Protein AF-A0A819U095-F1 (afdb_monomer_lite)

Sequence (130 aa):
MKNILNEAAIGTTTIPAIAFCLFQLMFAAAATTIVIGAVSDRSRMWPTITFAFIWCTLFYNFISYWIWSPNGWAHVLGSLDHAGGVPIHISAGTSALAYSLVFGTRQTLTNAQQNKPHNINNLFIGTVLT

pLDDT: mean 83.36, std 11.61, range [50.62, 95.19]

Radius of gyration: 18.25 Å; chains: 1; bounding box: 42×34×48 Å

Secondary structure (DSSP, 8-state):
--STTTSBPTT-SSSBHHHHHHHHHHHHHHHHHHHHHHHGGG--HHHHHHHHHHHIIIIIHHHHHHHHSTT-HHHHTT---SS-IIIIIIHHHHHHHHHHHHH---GGGG-GGG-S-S-HHHHHHHHHH-

Structure (mmCIF, N/CA/C/O backbone):
data_AF-A0A819U095-F1
#
_entry.id   AF-A0A819U095-F1
#
loop_
_atom_site.group_PDB
_atom_site.id
_atom_site.type_symbol
_atom_site.label_atom_id
_atom_site.label_alt_id
_atom_site.label_comp_id
_atom_site.label_asym_id
_atom_site.label_entity_id
_atom_site.label_seq_id
_atom_site.pdbx_PDB_ins_code
_atom_site.Cartn_x
_atom_site.Cartn_y
_atom_site.Cartn_z
_atom_site.occupancy
_atom_site.B_iso_or_equiv
_atom_site.auth_seq_id
_atom_site.auth_comp_id
_atom_site.auth_asym_id
_atom_site.auth_atom_id
_atom_site.pdbx_PDB_model_num
ATOM 1 N N . MET A 1 1 ? 16.637 -20.734 -10.369 1.00 54.09 1 MET A N 1
ATOM 2 C CA . MET A 1 1 ? 16.970 -19.314 -10.111 1.00 54.09 1 MET A CA 1
ATOM 3 C C . MET A 1 1 ? 18.430 -19.015 -10.487 1.00 54.09 1 MET A C 1
ATOM 5 O O . MET A 1 1 ? 19.232 -18.788 -9.597 1.00 54.09 1 MET A O 1
ATOM 9 N N . LYS A 1 2 ? 18.825 -19.066 -11.772 1.00 50.62 2 LYS A N 1
ATOM 10 C CA . LYS A 1 2 ? 20.232 -18.819 -12.183 1.00 50.62 2 LYS A CA 1
ATOM 11 C C . LYS A 1 2 ? 20.462 -17.556 -13.033 1.00 50.62 2 LYS A C 1
ATOM 13 O O . LYS A 1 2 ? 21.612 -17.206 -13.227 1.00 50.62 2 LYS A O 1
ATOM 18 N N . ASN A 1 3 ? 19.413 -16.831 -13.442 1.00 59.00 3 ASN A N 1
ATOM 19 C CA . ASN A 1 3 ? 19.540 -15.644 -14.312 1.00 59.00 3 ASN A CA 1
ATOM 20 C C . ASN A 1 3 ? 18.869 -14.357 -13.787 1.00 59.00 3 ASN A C 1
ATOM 22 O O . ASN A 1 3 ? 19.024 -13.308 -14.395 1.00 59.00 3 ASN A O 1
ATOM 26 N N . ILE A 1 4 ? 18.196 -14.396 -12.631 1.00 63.72 4 ILE A N 1
ATOM 27 C CA . ILE A 1 4 ? 17.429 -13.251 -12.087 1.00 63.72 4 ILE A CA 1
ATOM 28 C C . ILE A 1 4 ? 18.294 -12.086 -11.574 1.00 63.72 4 ILE A C 1
ATOM 30 O O . ILE A 1 4 ? 17.778 -11.005 -11.307 1.00 63.72 4 ILE A O 1
ATOM 34 N N . LEU A 1 5 ? 19.602 -12.311 -11.400 1.00 65.62 5 LEU A N 1
ATOM 35 C CA . LEU A 1 5 ? 20.550 -11.277 -10.967 1.00 65.62 5 LEU A CA 1
ATOM 36 C C . LEU A 1 5 ? 20.991 -10.369 -12.125 1.00 65.62 5 LEU A C 1
ATOM 38 O O . LEU A 1 5 ? 21.366 -9.229 -11.881 1.00 65.62 5 LEU A O 1
ATOM 42 N N . ASN A 1 6 ? 20.928 -10.872 -13.363 1.00 67.19 6 ASN A N 1
ATOM 43 C CA . ASN A 1 6 ? 21.371 -10.163 -14.569 1.00 67.19 6 ASN A CA 1
ATOM 44 C C . ASN A 1 6 ? 20.198 -9.662 -15.423 1.00 67.19 6 ASN A C 1
ATOM 46 O O . ASN A 1 6 ? 20.407 -8.996 -16.433 1.00 67.19 6 ASN A O 1
ATOM 50 N N . GLU A 1 7 ? 18.969 -10.012 -15.048 1.00 75.19 7 GLU A N 1
ATOM 51 C CA . GLU A 1 7 ? 17.765 -9.572 -15.737 1.00 75.19 7 GLU A CA 1
ATOM 52 C C . GLU A 1 7 ? 17.423 -8.147 -15.296 1.00 75.19 7 GLU A C 1
ATOM 54 O O . GLU A 1 7 ? 17.340 -7.862 -14.099 1.00 75.19 7 GLU A O 1
ATOM 59 N N . ALA A 1 8 ? 17.267 -7.241 -16.258 1.00 75.88 8 ALA A N 1
ATOM 60 C CA . ALA A 1 8 ? 16.881 -5.864 -15.987 1.00 75.88 8 ALA A CA 1
ATOM 61 C C . ALA A 1 8 ? 15.411 -5.799 -15.548 1.00 75.88 8 ALA A C 1
ATOM 63 O O . ALA A 1 8 ? 14.562 -6.519 -16.076 1.00 75.88 8 ALA A O 1
ATOM 64 N N . ALA A 1 9 ? 15.103 -4.944 -14.572 1.00 77.25 9 ALA A N 1
ATOM 65 C CA . A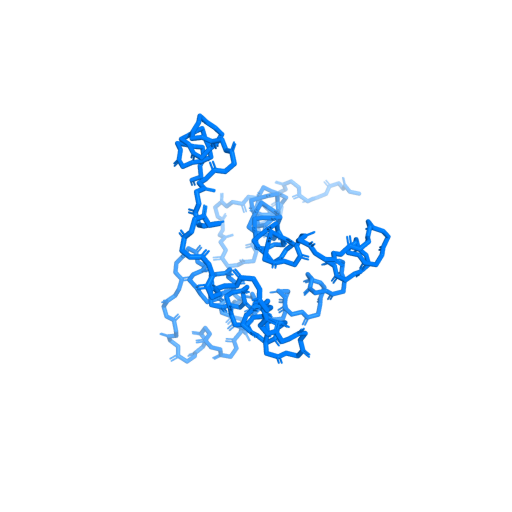LA A 1 9 ? 13.732 -4.754 -14.119 1.00 77.25 9 ALA A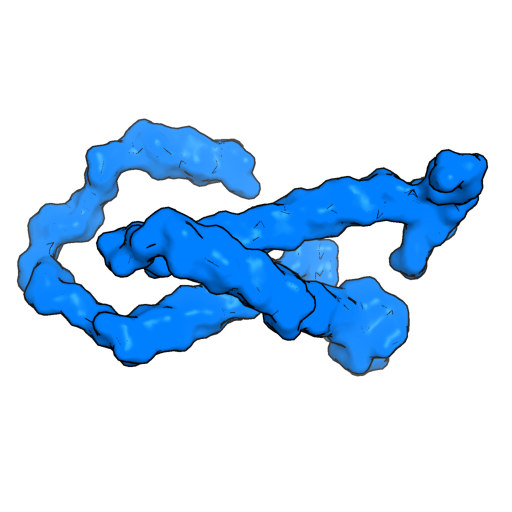 CA 1
ATOM 66 C C . ALA A 1 9 ? 12.836 -4.168 -15.226 1.00 77.25 9 ALA A C 1
ATOM 68 O O . ALA A 1 9 ? 13.275 -3.412 -16.095 1.00 77.25 9 ALA A O 1
ATOM 69 N N . ILE A 1 10 ? 11.542 -4.483 -15.173 1.00 72.12 10 ILE A N 1
ATOM 70 C CA . ILE A 1 10 ? 10.559 -3.966 -16.129 1.00 72.12 10 ILE A CA 1
ATOM 71 C C . ILE A 1 10 ? 10.527 -2.433 -16.024 1.00 72.12 10 ILE A C 1
ATOM 73 O O . ILE A 1 10 ? 10.233 -1.893 -14.962 1.00 72.12 10 ILE A O 1
ATOM 77 N N . GLY A 1 11 ? 10.833 -1.738 -17.123 1.00 69.38 11 GLY A N 1
ATOM 78 C CA . GLY A 1 11 ? 10.858 -0.271 -17.181 1.00 69.38 11 GLY A CA 1
ATOM 79 C C . GLY A 1 11 ? 12.207 0.383 -16.848 1.00 69.38 11 GLY A C 1
ATOM 80 O O . GLY A 1 11 ? 12.325 1.594 -17.004 1.00 69.38 11 GLY A O 1
ATOM 81 N N . THR A 1 12 ? 13.242 -0.375 -16.451 1.00 66.62 12 THR A N 1
ATOM 82 C CA . THR A 1 12 ? 14.586 0.181 -16.196 1.00 66.62 12 T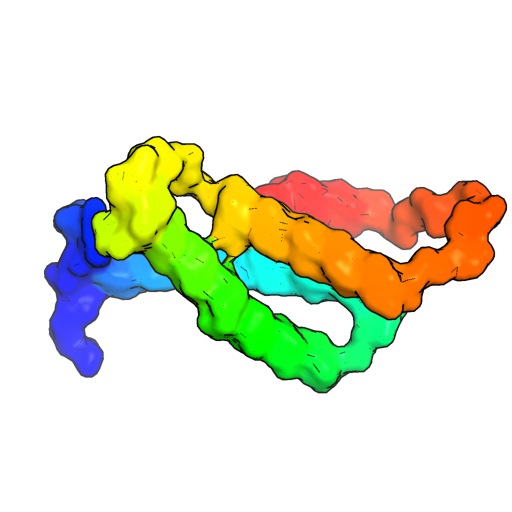HR A CA 1
ATOM 83 C C . THR A 1 12 ? 15.694 -0.751 -16.678 1.00 66.62 12 THR A C 1
ATOM 85 O O . THR A 1 12 ? 15.712 -1.921 -16.319 1.00 66.62 12 THR A O 1
ATOM 88 N N . THR A 1 13 ? 16.689 -0.237 -17.399 1.00 72.75 13 THR A N 1
ATOM 89 C CA . THR A 1 13 ? 17.866 -1.028 -17.816 1.00 72.75 13 THR A CA 1
ATOM 90 C C . THR A 1 13 ? 18.988 -1.053 -16.774 1.00 72.75 13 THR A C 1
ATOM 92 O O . THR A 1 13 ? 19.951 -1.796 -16.929 1.00 72.75 13 THR A O 1
ATOM 95 N N . THR A 1 14 ? 18.886 -0.229 -15.727 1.00 80.81 14 THR A N 1
ATOM 96 C CA . THR A 1 14 ? 19.984 0.048 -14.785 1.00 80.81 14 THR A CA 1
ATOM 97 C C . THR A 1 14 ? 19.913 -0.787 -13.504 1.00 80.81 14 THR A C 1
ATOM 99 O O . THR A 1 14 ? 20.931 -0.971 -12.841 1.00 80.81 14 THR A O 1
ATOM 102 N N . ILE A 1 15 ? 18.729 -1.287 -13.131 1.00 84.12 15 ILE A N 1
ATOM 103 C CA . ILE A 1 15 ? 18.496 -1.966 -11.848 1.00 84.12 15 ILE A CA 1
ATOM 104 C C . ILE A 1 15 ? 18.155 -3.446 -12.098 1.00 84.12 15 ILE A C 1
ATOM 106 O O . ILE A 1 15 ? 17.256 -3.729 -12.898 1.00 84.12 15 ILE A O 1
ATOM 110 N N . PRO A 1 16 ? 18.817 -4.396 -11.406 1.00 86.94 16 PRO A N 1
ATOM 111 C CA . PRO A 1 16 ? 18.451 -5.808 -11.457 1.00 86.94 16 PRO A CA 1
ATOM 112 C C . PRO A 1 16 ? 17.008 -6.055 -11.001 1.00 86.94 16 PRO A C 1
ATOM 114 O O . PRO A 1 16 ? 16.557 -5.496 -9.998 1.00 86.94 16 PRO A O 1
ATOM 117 N N . ALA A 1 17 ? 16.307 -6.965 -11.674 1.00 84.44 17 ALA A N 1
ATOM 118 C CA . ALA A 1 17 ? 14.912 -7.306 -11.403 1.00 84.44 17 ALA A CA 1
ATOM 119 C C . ALA A 1 17 ? 14.674 -7.729 -9.945 1.00 84.44 17 ALA A C 1
ATOM 121 O O . ALA A 1 17 ? 13.677 -7.335 -9.340 1.00 84.44 17 ALA A O 1
ATOM 122 N N . ILE A 1 18 ? 15.610 -8.472 -9.342 1.00 86.81 18 ILE A N 1
ATOM 123 C CA . ILE A 1 18 ? 15.503 -8.881 -7.934 1.00 86.81 18 ILE A CA 1
ATOM 124 C C . ILE A 1 18 ? 15.585 -7.695 -6.964 1.00 86.81 18 ILE A C 1
ATOM 126 O O . ILE A 1 18 ? 14.845 -7.654 -5.984 1.00 86.81 18 ILE A O 1
ATOM 130 N N . ALA A 1 19 ? 16.445 -6.712 -7.244 1.00 87.81 19 ALA A N 1
ATOM 131 C CA . ALA A 1 19 ? 16.613 -5.537 -6.394 1.00 87.81 19 ALA A CA 1
ATOM 132 C C . ALA A 1 19 ? 15.376 -4.636 -6.482 1.00 87.81 19 ALA A C 1
ATOM 134 O O . ALA A 1 19 ? 14.865 -4.178 -5.461 1.00 87.81 19 ALA A O 1
ATOM 135 N N . PHE A 1 20 ? 14.838 -4.463 -7.693 1.00 87.62 20 PHE A N 1
ATOM 136 C CA . PHE A 1 20 ? 13.581 -3.754 -7.908 1.00 87.62 20 PHE A CA 1
ATOM 137 C C . PHE A 1 20 ? 12.397 -4.452 -7.224 1.00 87.62 20 PHE A C 1
ATOM 139 O O . PHE A 1 20 ? 11.581 -3.791 -6.591 1.00 87.62 20 PHE A O 1
ATOM 146 N N . CYS A 1 21 ? 12.329 -5.785 -7.278 1.00 88.19 21 CYS A N 1
ATOM 147 C CA . CYS A 1 21 ? 11.301 -6.561 -6.586 1.00 88.19 21 CYS A CA 1
ATOM 148 C C . CYS A 1 21 ? 11.342 -6.339 -5.065 1.00 88.19 21 CYS A C 1
ATOM 150 O O . CYS A 1 21 ? 10.316 -6.034 -4.463 1.00 88.19 21 CYS A O 1
ATOM 152 N N . LEU A 1 22 ? 12.525 -6.420 -4.445 1.00 90.75 22 LEU A N 1
ATOM 153 C CA . LEU A 1 22 ? 12.684 -6.172 -3.006 1.00 90.75 22 LEU A CA 1
ATOM 154 C C . LEU A 1 22 ? 12.294 -4.741 -2.616 1.00 90.75 22 LEU A C 1
ATOM 156 O O . LEU A 1 22 ? 11.640 -4.544 -1.594 1.00 90.75 22 LEU A O 1
ATOM 160 N N . PHE A 1 23 ? 12.648 -3.757 -3.441 1.00 90.75 23 PHE A N 1
ATOM 161 C CA . PHE A 1 23 ? 12.243 -2.368 -3.239 1.00 90.75 23 PHE A CA 1
ATOM 162 C C . PHE A 1 23 ? 10.717 -2.203 -3.305 1.00 90.75 23 PHE A C 1
ATOM 164 O O . PHE A 1 23 ? 10.120 -1.630 -2.398 1.00 90.75 23 PHE A O 1
ATOM 171 N N . GLN A 1 24 ? 10.063 -2.779 -4.317 1.00 90.94 24 GLN A N 1
ATOM 172 C CA . GLN A 1 24 ? 8.603 -2.734 -4.458 1.00 90.94 24 GLN A CA 1
ATOM 173 C C . GLN A 1 24 ? 7.872 -3.482 -3.334 1.00 90.94 24 GLN A C 1
ATOM 175 O O . GLN A 1 24 ? 6.821 -3.043 -2.869 1.00 90.94 24 GLN A O 1
ATOM 180 N N . LEU A 1 25 ? 8.452 -4.570 -2.819 1.00 91.62 25 LEU A N 1
ATOM 181 C CA . LEU A 1 25 ? 7.907 -5.285 -1.663 1.00 91.62 25 LEU A CA 1
ATOM 182 C C . LEU A 1 25 ? 7.862 -4.420 -0.395 1.00 91.62 25 LEU A C 1
ATOM 184 O O . LEU A 1 25 ? 6.959 -4.606 0.420 1.00 91.62 25 LEU A O 1
ATOM 188 N N . MET A 1 26 ? 8.773 -3.456 -0.226 1.00 92.69 26 MET A N 1
ATOM 189 C CA . MET A 1 26 ? 8.709 -2.508 0.895 1.00 92.69 26 MET A CA 1
ATOM 190 C C . MET A 1 26 ? 7.500 -1.575 0.786 1.00 92.69 26 MET A C 1
ATOM 192 O O . MET A 1 26 ? 6.819 -1.353 1.786 1.00 92.69 26 MET A O 1
ATOM 196 N N . PHE A 1 27 ? 7.165 -1.104 -0.418 1.00 91.50 27 PHE A N 1
ATOM 197 C CA . PHE A 1 27 ? 5.946 -0.320 -0.638 1.00 91.50 27 PHE A CA 1
ATOM 198 C C . PHE A 1 27 ? 4.681 -1.143 -0.409 1.00 91.50 27 PHE A C 1
ATOM 200 O O . PHE A 1 27 ? 3.741 -0.656 0.219 1.00 91.50 27 PHE A O 1
ATOM 207 N N . ALA A 1 28 ? 4.671 -2.401 -0.854 1.00 91.88 28 ALA A N 1
ATOM 208 C CA . ALA A 1 28 ? 3.564 -3.318 -0.603 1.00 91.88 28 ALA A CA 1
ATOM 209 C C . ALA A 1 28 ? 3.353 -3.544 0.903 1.00 91.88 28 ALA A C 1
ATOM 211 O O . ALA A 1 28 ? 2.220 -3.510 1.396 1.00 91.88 28 ALA A O 1
ATOM 212 N N . ALA A 1 29 ? 4.447 -3.724 1.650 1.00 91.88 29 ALA A N 1
ATOM 213 C CA . ALA A 1 29 ? 4.414 -3.867 3.099 1.00 91.88 29 ALA A CA 1
ATOM 214 C C . ALA A 1 29 ? 3.898 -2.591 3.783 1.00 91.88 29 ALA A C 1
ATOM 216 O O . ALA A 1 29 ? 2.985 -2.682 4.602 1.00 91.88 29 ALA A O 1
ATOM 217 N N . ALA A 1 30 ? 4.409 -1.415 3.407 1.00 91.38 30 ALA A N 1
ATOM 218 C CA . ALA A 1 30 ? 3.981 -0.128 3.958 1.00 91.38 30 ALA A CA 1
ATOM 219 C C . ALA A 1 30 ? 2.496 0.172 3.680 1.00 91.38 30 ALA A C 1
ATOM 221 O O . ALA A 1 30 ? 1.756 0.556 4.582 1.00 91.38 30 ALA A O 1
ATOM 222 N N . ALA A 1 31 ? 2.019 -0.060 2.453 1.00 91.56 31 ALA A N 1
ATOM 223 C CA . ALA A 1 31 ? 0.606 0.117 2.116 1.00 91.56 31 ALA A CA 1
ATOM 224 C C . ALA A 1 31 ? -0.290 -0.792 2.973 1.00 91.56 31 ALA A C 1
ATOM 226 O O . ALA A 1 31 ? -1.298 -0.356 3.530 1.00 91.56 31 ALA A O 1
ATOM 227 N N . THR A 1 32 ? 0.119 -2.051 3.139 1.00 90.56 32 THR A N 1
ATOM 228 C CA . THR A 1 32 ? -0.628 -3.038 3.923 1.00 90.56 32 THR A CA 1
ATOM 229 C C . THR A 1 32 ? -0.667 -2.676 5.413 1.00 90.56 32 THR A C 1
ATOM 231 O O . THR A 1 32 ? -1.721 -2.798 6.042 1.00 90.56 32 THR A O 1
ATOM 234 N N . THR A 1 33 ? 0.436 -2.189 5.994 1.00 90.81 33 THR A N 1
ATOM 235 C CA . THR A 1 33 ? 0.468 -1.778 7.410 1.00 90.81 33 THR A CA 1
ATOM 236 C C . THR A 1 33 ? -0.400 -0.553 7.683 1.00 90.81 33 THR A C 1
ATOM 238 O O . THR A 1 33 ? -1.025 -0.505 8.741 1.00 90.81 33 THR A O 1
ATOM 241 N N . ILE A 1 34 ? -0.529 0.384 6.736 1.00 90.38 34 ILE A N 1
ATOM 242 C CA . ILE A 1 34 ? -1.444 1.533 6.859 1.00 90.38 34 ILE A CA 1
ATOM 243 C C . ILE A 1 34 ? -2.898 1.057 6.974 1.00 90.38 34 ILE A C 1
ATOM 245 O O . ILE A 1 34 ? -3.620 1.479 7.882 1.00 90.38 34 ILE A O 1
ATOM 249 N N . VAL A 1 35 ? -3.330 0.143 6.098 1.00 89.06 35 VAL A N 1
ATOM 250 C CA . VAL A 1 35 ? -4.707 -0.380 6.134 1.00 89.06 35 VAL A CA 1
ATOM 251 C C . VAL A 1 35 ? -4.959 -1.167 7.417 1.00 89.06 35 VAL A C 1
ATOM 253 O O . VAL A 1 35 ? -5.979 -0.964 8.074 1.00 89.06 35 VAL A O 1
ATOM 256 N N . ILE A 1 36 ? -4.024 -2.033 7.820 1.00 89.75 36 ILE A N 1
ATOM 257 C CA . ILE A 1 36 ? -4.134 -2.771 9.086 1.00 89.75 36 ILE A CA 1
ATOM 258 C C . ILE A 1 36 ? -4.202 -1.802 10.270 1.00 89.75 36 ILE A C 1
ATOM 260 O O . ILE A 1 36 ? -5.019 -2.002 11.165 1.00 89.75 36 ILE A O 1
ATOM 264 N N . GLY A 1 37 ? -3.388 -0.744 10.269 1.00 86.69 37 GLY A N 1
ATOM 265 C CA . GLY A 1 37 ? -3.392 0.291 11.299 1.00 86.69 37 GLY A CA 1
ATOM 266 C C . GLY A 1 37 ? -4.771 0.923 11.468 1.00 86.69 37 GLY A C 1
ATOM 267 O O . GLY A 1 37 ? -5.261 1.022 12.592 1.00 86.69 37 GLY A O 1
ATOM 268 N N . ALA A 1 38 ? -5.448 1.234 10.361 1.00 83.69 38 ALA A N 1
ATOM 269 C CA . ALA A 1 38 ? -6.808 1.774 10.380 1.00 83.69 38 ALA A CA 1
ATOM 270 C C . ALA A 1 38 ? -7.868 0.782 10.903 1.00 83.69 38 ALA A C 1
ATOM 272 O O . ALA A 1 38 ? -8.888 1.189 11.455 1.00 83.69 38 ALA A O 1
ATOM 273 N N . VAL A 1 39 ? -7.631 -0.520 10.737 1.00 79.88 39 VAL A N 1
ATOM 274 C CA . VAL A 1 39 ? -8.562 -1.606 11.094 1.00 79.88 39 VAL A CA 1
ATOM 275 C C . VAL A 1 39 ? -8.270 -2.198 12.490 1.00 79.88 39 VAL A C 1
ATOM 277 O O . VAL A 1 39 ? -9.096 -2.910 13.070 1.00 79.88 39 VAL A O 1
ATOM 280 N N . SER A 1 40 ? -7.106 -1.880 13.061 1.00 78.06 40 SER A N 1
ATOM 281 C CA . SER A 1 40 ? -6.514 -2.534 14.235 1.00 78.06 40 SER A CA 1
ATOM 282 C C . SER A 1 40 ? -7.403 -2.535 15.483 1.00 78.06 40 SER A C 1
ATOM 284 O O . SER A 1 40 ? -7.486 -3.546 16.175 1.00 78.06 40 SER A O 1
ATOM 286 N N . ASP A 1 41 ? -8.153 -1.463 15.716 1.00 69.50 41 ASP A N 1
ATOM 287 C CA . ASP A 1 41 ? -8.921 -1.241 16.943 1.00 69.50 41 ASP A CA 1
ATOM 288 C C . ASP A 1 41 ? -10.053 -2.245 17.227 1.00 69.50 41 ASP A C 1
ATOM 290 O O . ASP A 1 41 ? -10.514 -2.357 18.364 1.00 69.50 41 ASP A O 1
ATOM 294 N N . ARG A 1 42 ? -10.562 -2.942 16.204 1.00 69.56 42 ARG A N 1
ATOM 295 C CA . ARG A 1 42 ? -11.696 -3.883 16.339 1.00 69.56 42 ARG A CA 1
ATOM 296 C C . ARG A 1 42 ? -11.447 -5.240 15.687 1.00 69.56 42 ARG A C 1
ATOM 298 O O . ARG A 1 42 ? -12.370 -6.048 15.578 1.00 69.56 42 ARG A O 1
ATOM 305 N N . SER A 1 43 ? -10.227 -5.492 15.223 1.00 76.31 43 SER A N 1
ATOM 306 C CA . SER A 1 43 ? -9.940 -6.645 14.375 1.00 76.31 43 SER A CA 1
ATOM 307 C C . SER A 1 43 ? -9.348 -7.822 15.153 1.00 76.31 43 SER A C 1
ATOM 309 O O . SER A 1 43 ? -8.613 -7.662 16.126 1.00 76.31 43 SER A O 1
ATOM 311 N N . ARG A 1 44 ? -9.708 -9.042 14.743 1.00 82.94 44 ARG A N 1
ATOM 312 C CA . ARG A 1 44 ? -9.116 -10.281 15.263 1.00 82.94 44 ARG A CA 1
ATOM 313 C C . ARG A 1 44 ? -7.906 -10.642 14.409 1.00 82.94 44 ARG A C 1
ATOM 315 O O . ARG A 1 44 ? -8.005 -10.603 13.189 1.00 82.94 44 ARG A O 1
ATOM 322 N N . MET A 1 45 ? -6.823 -11.095 15.043 1.00 83.38 45 MET A N 1
ATOM 323 C CA . MET A 1 45 ? -5.534 -11.357 14.384 1.00 83.38 45 MET A CA 1
ATOM 324 C C . MET A 1 45 ? -5.650 -12.196 13.100 1.00 83.38 45 MET A C 1
ATOM 326 O O . MET A 1 45 ? -5.143 -11.793 12.058 1.00 83.38 45 MET A O 1
ATOM 330 N N . TRP A 1 46 ? -6.361 -13.327 13.148 1.00 89.12 46 TRP A N 1
ATOM 331 C CA . TRP A 1 46 ? -6.502 -14.222 11.994 1.00 89.12 46 TRP A CA 1
ATOM 332 C C . TRP A 1 46 ? -7.262 -13.583 10.813 1.00 89.12 46 TRP A C 1
ATOM 334 O O . TRP A 1 46 ? -6.681 -13.509 9.730 1.00 89.12 46 TRP A O 1
ATOM 344 N N . PRO A 1 47 ? -8.492 -13.051 10.988 1.00 87.62 47 PRO A N 1
ATOM 345 C CA . PRO A 1 47 ? -9.172 -12.291 9.938 1.00 87.62 47 PRO A CA 1
ATOM 346 C C . PRO A 1 47 ? -8.357 -11.126 9.370 1.00 87.62 47 PRO A C 1
ATOM 348 O O . PRO A 1 47 ? -8.396 -10.905 8.163 1.00 87.62 47 PRO A O 1
ATOM 351 N N . THR A 1 48 ? -7.600 -10.404 10.202 1.00 86.94 48 THR A N 1
ATOM 352 C CA . THR A 1 48 ? -6.781 -9.266 9.755 1.00 86.94 48 THR A CA 1
ATOM 353 C C . THR A 1 48 ? -5.656 -9.702 8.826 1.00 86.94 48 THR A C 1
ATOM 355 O O . THR A 1 48 ? -5.436 -9.061 7.803 1.00 86.94 48 THR A O 1
ATOM 358 N N . ILE A 1 49 ? -4.973 -10.808 9.136 1.00 89.38 49 ILE A N 1
ATOM 359 C CA . ILE A 1 49 ? -3.910 -11.355 8.280 1.00 89.38 49 ILE A CA 1
ATOM 360 C C . ILE A 1 49 ? -4.486 -11.799 6.932 1.00 89.38 49 ILE A C 1
ATOM 362 O O . ILE A 1 49 ? -3.938 -11.467 5.882 1.00 89.38 49 ILE A O 1
ATOM 366 N N . THR A 1 50 ? -5.616 -12.512 6.940 1.00 90.12 50 THR A N 1
ATOM 367 C CA . THR A 1 50 ? -6.274 -12.948 5.701 1.00 90.12 50 THR A CA 1
ATOM 368 C C . THR A 1 50 ? -6.757 -11.758 4.874 1.00 90.12 50 THR A C 1
ATOM 370 O O . THR A 1 50 ? -6.545 -11.726 3.664 1.00 90.12 50 THR A O 1
ATOM 373 N N . PHE A 1 51 ? -7.351 -10.752 5.517 1.00 89.19 51 PHE A N 1
ATOM 374 C CA . PHE A 1 51 ? -7.763 -9.516 4.859 1.00 89.19 51 PHE A CA 1
ATOM 375 C C . PHE A 1 51 ? -6.571 -8.785 4.234 1.00 89.19 51 PHE A C 1
ATOM 377 O O . PHE A 1 51 ? -6.640 -8.414 3.068 1.00 89.19 51 PHE A O 1
ATOM 384 N N . ALA A 1 52 ? -5.466 -8.639 4.965 1.00 90.44 52 ALA A N 1
ATOM 385 C CA . ALA A 1 52 ? -4.248 -8.004 4.474 1.00 90.44 52 ALA A CA 1
ATOM 386 C C . ALA A 1 52 ? -3.675 -8.719 3.243 1.00 90.44 52 ALA A C 1
ATOM 388 O O . ALA A 1 52 ? -3.305 -8.072 2.265 1.00 90.44 52 ALA A O 1
ATOM 389 N N . PHE A 1 53 ? -3.660 -10.054 3.259 1.00 91.88 53 PHE A N 1
ATOM 390 C CA . PHE A 1 53 ? -3.206 -10.854 2.124 1.00 91.88 53 PHE A CA 1
ATOM 391 C C . PHE A 1 53 ? -4.098 -10.662 0.888 1.00 91.88 53 PHE A C 1
ATOM 393 O O . PHE A 1 53 ? -3.597 -10.433 -0.215 1.00 91.88 53 PHE A O 1
ATOM 400 N N . ILE A 1 54 ? -5.422 -10.707 1.071 1.00 92.75 54 ILE A N 1
ATOM 401 C CA . ILE A 1 54 ? -6.395 -10.498 -0.011 1.00 92.75 54 ILE A CA 1
ATOM 402 C C . ILE A 1 54 ? -6.291 -9.071 -0.554 1.00 92.75 54 ILE A C 1
ATOM 404 O O . ILE A 1 54 ? -6.263 -8.872 -1.767 1.00 92.75 54 ILE A O 1
ATOM 408 N N . TRP A 1 55 ? -6.197 -8.082 0.334 1.00 92.62 55 TRP A N 1
ATOM 409 C CA . TRP A 1 55 ? -6.108 -6.675 -0.029 1.00 92.62 55 TRP A CA 1
ATOM 410 C C . TRP A 1 55 ? -4.832 -6.374 -0.822 1.00 92.62 55 TRP A C 1
ATOM 412 O O . TRP A 1 55 ? -4.899 -5.781 -1.898 1.00 92.62 55 TRP A O 1
ATOM 422 N N . CYS A 1 56 ? -3.682 -6.863 -0.353 1.00 93.19 56 CYS A N 1
ATOM 423 C CA . CYS A 1 56 ? -2.410 -6.708 -1.055 1.00 93.19 56 CYS A CA 1
ATOM 424 C C . CYS A 1 56 ? -2.452 -7.371 -2.450 1.00 93.19 56 CYS A C 1
ATOM 426 O O . CYS A 1 56 ? -2.056 -6.777 -3.454 1.00 93.19 56 CYS A O 1
ATOM 428 N N . THR A 1 57 ? -3.027 -8.574 -2.540 1.00 92.56 57 THR A N 1
ATOM 429 C CA . THR A 1 57 ? -3.081 -9.335 -3.797 1.00 92.56 57 THR A CA 1
ATOM 430 C C . THR A 1 57 ? -4.031 -8.720 -4.825 1.00 92.56 57 THR A C 1
ATOM 432 O O . THR A 1 57 ? -3.683 -8.641 -6.001 1.00 92.56 57 THR A O 1
ATOM 435 N N . LEU A 1 58 ? -5.232 -8.309 -4.407 1.00 92.00 58 LEU A N 1
ATOM 436 C CA . LEU A 1 58 ? -6.302 -7.911 -5.328 1.00 92.00 58 LEU A CA 1
ATOM 437 C C . LEU A 1 58 ? -6.420 -6.402 -5.530 1.00 92.00 58 LEU A C 1
ATOM 439 O O . LEU A 1 58 ? -6.842 -5.976 -6.598 1.00 92.00 58 LEU A O 1
ATOM 443 N N . PHE A 1 59 ? -6.063 -5.588 -4.540 1.00 91.12 59 PHE A N 1
ATOM 444 C CA . PHE A 1 59 ? -6.183 -4.135 -4.648 1.00 91.12 59 PHE A CA 1
ATOM 445 C C . PHE A 1 59 ? -4.823 -3.504 -4.920 1.00 91.12 59 PHE A C 1
ATOM 447 O O . PHE A 1 59 ? -4.638 -2.885 -5.967 1.00 91.12 59 PHE A O 1
ATOM 454 N N . TYR A 1 60 ? -3.846 -3.713 -4.033 1.00 93.12 60 TYR A N 1
ATOM 455 C CA . TYR A 1 60 ? -2.535 -3.072 -4.162 1.00 93.12 60 TYR A CA 1
ATOM 456 C C . TYR A 1 60 ? -1.817 -3.454 -5.464 1.00 93.12 60 TYR A C 1
ATOM 458 O O . TYR A 1 60 ? -1.391 -2.562 -6.200 1.00 93.12 60 TYR A O 1
ATOM 466 N N . ASN A 1 61 ? -1.732 -4.747 -5.799 1.00 92.69 61 ASN A N 1
ATOM 467 C CA . ASN A 1 61 ? -1.038 -5.186 -7.018 1.00 92.69 61 ASN A CA 1
ATOM 468 C C . ASN A 1 61 ? -1.708 -4.669 -8.301 1.00 92.69 61 ASN A C 1
ATOM 470 O O . ASN A 1 61 ? -1.015 -4.268 -9.234 1.00 92.69 61 ASN A O 1
ATOM 474 N N . PHE A 1 62 ? -3.044 -4.644 -8.351 1.00 93.31 62 PHE A N 1
ATOM 475 C CA . PHE A 1 62 ? -3.780 -4.161 -9.524 1.00 93.31 62 PHE A CA 1
ATOM 476 C C . PHE A 1 62 ? -3.598 -2.654 -9.721 1.00 93.31 62 PHE A C 1
ATOM 478 O O . PHE A 1 62 ? -3.287 -2.213 -10.826 1.00 93.31 62 PHE A O 1
ATOM 485 N N . ILE A 1 63 ? -3.726 -1.867 -8.650 1.00 92.38 63 ILE A N 1
ATOM 486 C CA . ILE A 1 63 ? -3.542 -0.411 -8.709 1.00 92.38 63 ILE A CA 1
ATOM 487 C C . ILE A 1 63 ? -2.084 -0.074 -9.049 1.00 92.38 63 ILE A C 1
ATOM 489 O O . ILE A 1 63 ? -1.833 0.758 -9.918 1.00 92.38 63 ILE A O 1
ATOM 493 N N . SER A 1 64 ? -1.123 -0.765 -8.430 1.00 92.06 64 SER A N 1
ATOM 494 C CA . SER A 1 64 ? 0.305 -0.603 -8.730 1.00 92.06 64 SER A CA 1
ATOM 495 C C . SER A 1 64 ? 0.611 -0.911 -10.195 1.00 92.06 64 SER A C 1
ATOM 497 O O . SER A 1 64 ? 1.340 -0.163 -10.843 1.00 92.06 64 SER A O 1
ATOM 499 N N . TYR A 1 65 ? 0.007 -1.962 -10.760 1.00 91.38 65 TYR A N 1
ATOM 500 C CA . TYR A 1 65 ? 0.159 -2.277 -12.178 1.00 91.38 65 TYR A CA 1
ATOM 501 C C . TYR A 1 65 ? -0.380 -1.158 -13.076 1.00 91.38 65 TYR A C 1
ATOM 503 O O . TYR A 1 65 ? 0.279 -0.773 -14.036 1.00 91.38 65 TYR A O 1
ATOM 511 N N . TRP A 1 66 ? -1.547 -0.591 -12.769 1.00 92.00 66 TRP A N 1
ATOM 512 C CA . TRP A 1 66 ? -2.141 0.466 -13.593 1.00 92.00 66 TRP A CA 1
ATOM 513 C C . TRP A 1 66 ? -1.300 1.738 -13.676 1.00 92.00 66 TRP A C 1
ATOM 515 O O . TRP A 1 66 ? -1.348 2.422 -14.699 1.00 92.00 66 TRP A O 1
ATOM 525 N N . ILE A 1 67 ? -0.553 2.042 -12.618 1.00 91.31 67 ILE A N 1
ATOM 526 C CA . ILE A 1 67 ? 0.114 3.334 -12.428 1.00 91.31 67 ILE A CA 1
ATOM 527 C C . ILE A 1 67 ? 1.608 3.253 -12.731 1.00 91.31 67 ILE A C 1
ATOM 529 O O . ILE A 1 67 ? 2.161 4.158 -13.354 1.00 91.31 67 ILE A O 1
ATOM 533 N N . TRP A 1 68 ? 2.259 2.165 -12.320 1.00 88.50 68 TRP A N 1
ATOM 534 C CA . TRP A 1 68 ? 3.707 2.009 -12.441 1.00 88.50 68 TRP A CA 1
ATOM 535 C C . TRP A 1 68 ? 4.147 1.035 -13.527 1.00 88.50 68 TRP A C 1
ATOM 537 O O . TRP A 1 68 ? 5.319 1.045 -13.901 1.00 88.50 68 TRP A O 1
ATOM 547 N N . SER A 1 69 ? 3.258 0.182 -14.047 1.00 88.06 69 SER A N 1
ATOM 548 C CA . SER A 1 69 ? 3.637 -0.657 -15.183 1.00 88.06 69 SER A CA 1
ATOM 549 C C . SER A 1 69 ? 3.711 0.188 -16.456 1.00 88.06 69 SER A C 1
ATOM 551 O O . SER A 1 69 ? 2.785 0.960 -16.707 1.00 88.06 69 SER A O 1
ATOM 553 N N . PRO A 1 70 ? 4.710 -0.032 -17.333 1.00 85.56 70 PRO A N 1
ATOM 554 C CA . PRO A 1 70 ? 4.739 0.580 -18.664 1.00 85.56 70 PRO A CA 1
ATOM 555 C C . PRO A 1 70 ? 3.476 0.296 -19.492 1.00 85.56 70 PRO A C 1
ATOM 557 O O . PRO A 1 70 ? 3.085 1.101 -20.329 1.00 85.56 70 PRO A O 1
ATOM 560 N N . ASN A 1 71 ? 2.826 -0.843 -19.230 1.00 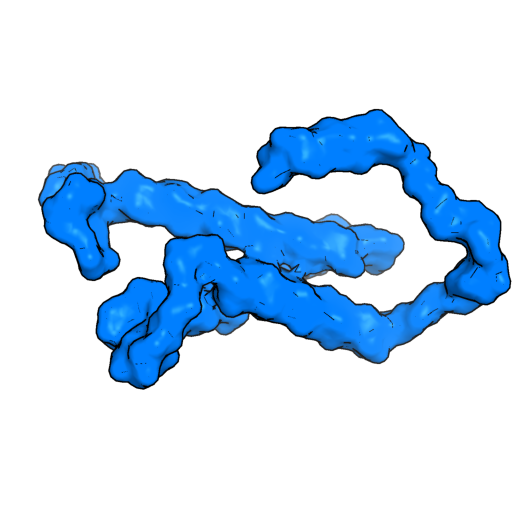87.81 71 ASN A N 1
ATOM 561 C CA . ASN A 1 71 ? 1.585 -1.267 -19.883 1.00 87.81 71 ASN A CA 1
ATOM 562 C C . ASN A 1 71 ? 0.326 -0.901 -19.073 1.00 87.81 71 ASN A C 1
ATOM 564 O O . ASN A 1 71 ? -0.783 -1.299 -19.430 1.00 87.81 71 ASN A O 1
ATOM 568 N N . GLY A 1 72 ? 0.482 -0.194 -17.954 1.00 87.62 72 GLY A N 1
ATOM 569 C CA . GLY A 1 72 ? -0.619 0.251 -17.115 1.00 87.62 72 GLY A CA 1
ATOM 570 C C . GLY A 1 72 ? -1.425 1.339 -17.816 1.00 87.62 72 GLY A C 1
ATOM 571 O O . GLY A 1 72 ? -0.866 2.285 -18.365 1.00 87.62 72 GLY A O 1
ATOM 572 N N . TRP A 1 73 ? -2.753 1.233 -17.798 1.00 91.62 73 TRP A N 1
ATOM 573 C CA . TRP A 1 73 ? -3.605 2.192 -18.507 1.00 91.62 73 TRP A CA 1
ATOM 574 C C . TRP A 1 73 ? -3.424 3.630 -17.990 1.00 91.62 73 TRP A C 1
ATOM 576 O O . TRP A 1 73 ? -3.374 4.556 -18.793 1.00 91.62 73 TRP A O 1
ATOM 586 N N . ALA A 1 74 ? -3.269 3.828 -16.675 1.00 87.81 74 ALA A N 1
ATOM 587 C CA . ALA A 1 74 ? -3.076 5.156 -16.094 1.00 87.81 74 ALA A CA 1
ATOM 588 C C . ALA A 1 74 ? -1.676 5.708 -16.405 1.00 87.81 74 ALA A C 1
ATOM 590 O O . ALA A 1 74 ? -1.534 6.904 -16.656 1.00 87.81 74 ALA A O 1
ATOM 591 N N . HIS A 1 75 ? -0.667 4.835 -16.462 1.00 86.69 75 HIS A N 1
ATOM 592 C CA . HIS A 1 75 ? 0.675 5.188 -16.922 1.00 86.69 75 HIS A CA 1
ATOM 593 C C . HIS A 1 75 ? 0.664 5.685 -18.377 1.00 86.69 75 HIS A C 1
ATOM 595 O O . HIS A 1 75 ? 1.191 6.754 -18.675 1.00 86.69 75 HIS A O 1
ATOM 601 N N . VAL A 1 76 ? -0.016 4.961 -19.273 1.00 89.12 76 VAL A N 1
ATOM 602 C CA . VAL A 1 76 ? -0.149 5.322 -20.698 1.00 89.12 76 VAL A CA 1
ATOM 603 C C . VAL A 1 76 ? -0.936 6.624 -20.893 1.00 89.12 76 VAL A C 1
ATOM 605 O O . VAL A 1 76 ? -0.633 7.393 -21.801 1.00 89.12 76 VAL A O 1
ATOM 608 N N . LEU A 1 77 ? -1.907 6.914 -20.022 1.00 90.56 77 LEU A N 1
ATOM 609 C CA . LEU A 1 77 ? -2.639 8.188 -20.019 1.00 90.56 77 LEU A CA 1
ATOM 610 C C . LEU A 1 77 ? -1.812 9.383 -19.506 1.00 90.56 77 LEU A C 1
ATOM 612 O O . LEU A 1 77 ? -2.305 10.509 -19.538 1.00 90.56 77 LEU A O 1
ATOM 616 N N . GLY A 1 78 ? -0.577 9.168 -19.038 1.00 88.31 78 GLY A N 1
ATOM 617 C CA . GLY A 1 78 ? 0.302 10.227 -18.539 1.00 88.31 78 GLY A CA 1
ATOM 618 C C . GLY A 1 78 ? 0.104 10.566 -17.061 1.00 88.31 78 GLY A C 1
ATOM 619 O O . GLY A 1 78 ? 0.425 11.677 -16.641 1.00 88.31 78 GLY A O 1
ATOM 620 N N . SER A 1 79 ? -0.434 9.641 -16.257 1.00 87.25 79 SER A N 1
ATOM 621 C CA . SER A 1 79 ? -0.490 9.814 -14.803 1.00 87.25 79 SER A CA 1
ATOM 622 C C . SER A 1 79 ? 0.924 9.896 -14.218 1.00 87.25 79 SER A C 1
ATOM 624 O O . SER A 1 79 ? 1.762 9.028 -14.465 1.00 87.25 79 SER A O 1
ATOM 626 N N . LEU A 1 80 ? 1.186 10.947 -13.438 1.00 86.31 80 LEU A N 1
ATOM 627 C CA . LEU A 1 80 ? 2.473 11.179 -12.787 1.00 86.31 80 LEU A CA 1
ATOM 628 C C . LEU A 1 80 ? 2.376 10.794 -11.312 1.00 86.31 80 LEU A C 1
ATOM 630 O O . LEU A 1 80 ? 1.862 11.555 -10.493 1.00 86.31 80 LEU A O 1
ATOM 634 N N . ASP A 1 81 ? 2.892 9.615 -10.977 1.00 88.12 81 ASP A N 1
ATOM 635 C CA . ASP A 1 81 ? 3.012 9.156 -9.596 1.00 88.12 81 ASP A CA 1
ATOM 636 C C . ASP A 1 81 ? 4.383 8.514 -9.355 1.00 88.12 81 ASP A C 1
ATOM 638 O O . ASP A 1 81 ? 4.629 7.353 -9.688 1.00 88.12 81 ASP A O 1
ATOM 642 N N . HIS A 1 82 ? 5.295 9.301 -8.783 1.00 81.25 82 HIS A N 1
ATOM 643 C CA . HIS A 1 82 ? 6.698 8.921 -8.620 1.00 81.25 82 HIS A CA 1
ATOM 644 C C . HIS A 1 82 ? 6.963 8.007 -7.419 1.00 81.25 82 HIS A C 1
ATOM 646 O O . HIS A 1 82 ? 7.865 7.178 -7.481 1.00 81.25 82 HIS A O 1
ATOM 652 N N . ALA A 1 83 ? 6.218 8.180 -6.323 1.00 86.50 83 ALA A N 1
ATOM 653 C CA . ALA A 1 83 ? 6.514 7.548 -5.032 1.00 86.50 83 ALA A CA 1
ATOM 654 C C . ALA A 1 83 ? 5.330 6.768 -4.443 1.00 86.50 83 ALA A C 1
ATOM 656 O O . ALA A 1 83 ? 5.442 6.208 -3.357 1.00 86.50 83 ALA A O 1
ATOM 657 N N . GLY A 1 84 ? 4.207 6.705 -5.157 1.00 85.81 84 GLY A N 1
ATOM 658 C CA . GLY A 1 84 ? 3.070 5.867 -4.798 1.00 85.81 84 GLY A CA 1
ATOM 659 C C . GLY A 1 84 ? 1.983 6.608 -4.043 1.00 85.81 84 GLY A C 1
ATOM 660 O O . GLY A 1 84 ? 1.321 6.027 -3.184 1.00 85.81 84 GLY A O 1
ATOM 661 N N . GLY A 1 85 ? 1.752 7.873 -4.389 1.00 90.44 85 GLY A N 1
ATOM 662 C CA . GLY A 1 85 ? 0.627 8.648 -3.874 1.00 90.44 85 GLY A CA 1
ATOM 663 C C . GLY A 1 85 ? -0.694 7.893 -4.023 1.00 90.44 85 GLY A C 1
ATOM 664 O O . GLY A 1 85 ? -1.456 7.762 -3.066 1.00 90.44 85 GLY A O 1
ATOM 665 N N . VAL A 1 86 ? -0.937 7.318 -5.198 1.00 91.38 86 VAL A N 1
ATOM 666 C CA . VAL A 1 86 ? -2.159 6.580 -5.501 1.00 91.38 86 VAL A CA 1
ATOM 667 C C . VAL A 1 86 ? -2.135 5.132 -4.978 1.00 91.38 86 VAL A C 1
ATOM 669 O O . VAL A 1 86 ? -3.044 4.785 -4.216 1.00 91.38 86 VAL A O 1
ATOM 672 N N . PRO A 1 87 ? -1.155 4.266 -5.324 1.00 90.75 87 PRO A N 1
ATOM 673 C CA . PRO A 1 87 ? -1.172 2.864 -4.912 1.00 90.75 87 PRO A CA 1
ATOM 674 C C . PRO A 1 87 ? -0.960 2.663 -3.411 1.00 90.75 87 PRO A C 1
ATOM 676 O O . PRO A 1 87 ? -1.379 1.624 -2.908 1.00 90.75 87 PRO A O 1
ATOM 679 N N . ILE A 1 88 ? -0.368 3.622 -2.690 1.00 92.25 88 ILE A N 1
ATOM 680 C CA . ILE A 1 88 ? -0.127 3.520 -1.243 1.00 92.25 88 ILE A CA 1
ATOM 681 C C . ILE A 1 88 ? -1.140 4.371 -0.484 1.00 92.25 88 ILE A C 1
ATOM 683 O O . ILE A 1 88 ? -1.986 3.832 0.221 1.00 92.25 88 ILE A O 1
ATOM 687 N N . HIS A 1 89 ? -1.074 5.699 -0.611 1.00 93.06 89 HIS A N 1
ATOM 688 C CA . HIS A 1 89 ? -1.793 6.591 0.300 1.00 93.06 89 HIS A CA 1
ATOM 689 C C . HIS A 1 89 ? -3.283 6.680 -0.020 1.00 93.06 89 HIS A C 1
ATOM 691 O O . HIS A 1 89 ? -4.110 6.539 0.882 1.00 93.06 89 HIS A O 1
ATOM 697 N N . ILE A 1 90 ? -3.643 6.888 -1.291 1.00 92.62 90 ILE A N 1
ATOM 698 C CA . ILE A 1 90 ? -5.052 7.000 -1.690 1.00 92.62 90 ILE A CA 1
ATOM 699 C C . ILE A 1 90 ? -5.739 5.645 -1.552 1.00 92.62 90 ILE A C 1
ATOM 701 O O . ILE A 1 90 ? -6.782 5.562 -0.911 1.00 92.62 90 ILE A O 1
ATOM 705 N N . SER A 1 91 ? -5.152 4.571 -2.086 1.00 93.25 91 SER A N 1
ATOM 706 C CA . SER A 1 91 ? -5.757 3.237 -2.011 1.00 93.25 91 SER A CA 1
ATOM 707 C C . SER A 1 91 ? -5.997 2.795 -0.558 1.00 93.25 91 SER A C 1
ATOM 709 O O . SER A 1 91 ? -7.100 2.347 -0.221 1.00 93.25 91 SER A O 1
ATOM 711 N N . ALA A 1 92 ? -5.008 2.976 0.327 1.00 90.88 92 ALA A N 1
ATOM 712 C CA . ALA A 1 92 ? -5.111 2.598 1.728 1.00 90.88 92 ALA A CA 1
ATOM 713 C C . ALA A 1 92 ? -6.057 3.530 2.491 1.00 90.88 92 ALA A C 1
ATOM 715 O O . ALA A 1 92 ? -6.890 3.054 3.260 1.00 90.88 92 ALA A O 1
ATOM 716 N N . GLY A 1 93 ? -5.991 4.841 2.238 1.00 90.19 93 GLY A N 1
ATOM 717 C CA . GLY A 1 93 ? -6.863 5.839 2.857 1.00 90.19 93 GLY A CA 1
ATOM 718 C C . GLY A 1 93 ? -8.334 5.646 2.491 1.00 90.19 93 GLY A C 1
ATOM 719 O O . GLY A 1 93 ? -9.198 5.654 3.368 1.00 90.19 93 GLY A O 1
ATOM 720 N N . THR A 1 94 ? -8.640 5.389 1.218 1.00 92.38 94 THR A N 1
ATOM 721 C CA . THR A 1 94 ? -10.008 5.087 0.774 1.00 92.38 94 THR A CA 1
ATOM 722 C C . THR A 1 94 ? -10.486 3.740 1.314 1.00 92.38 94 THR A C 1
ATOM 724 O O . THR A 1 94 ? -11.643 3.630 1.712 1.00 92.38 94 THR A O 1
ATOM 727 N N . SER A 1 95 ? -9.610 2.734 1.410 1.00 90.31 95 SER A N 1
ATOM 728 C CA . SER A 1 95 ? -9.948 1.444 2.033 1.00 90.31 95 SER A CA 1
ATOM 729 C C . SER A 1 95 ? -10.258 1.597 3.526 1.00 90.31 95 SER A C 1
ATOM 731 O O . SER A 1 95 ? -11.240 1.040 4.015 1.00 90.31 95 SER A O 1
ATOM 733 N N . ALA A 1 96 ? -9.469 2.399 4.243 1.00 88.62 96 ALA A N 1
ATOM 734 C CA . ALA A 1 96 ? -9.701 2.741 5.643 1.00 88.62 96 ALA A CA 1
ATOM 735 C C . ALA A 1 96 ? -11.018 3.508 5.835 1.00 88.62 96 ALA A C 1
ATOM 737 O O . ALA A 1 96 ? -11.778 3.218 6.760 1.00 88.62 96 ALA A O 1
ATOM 738 N N . LEU A 1 97 ? -11.325 4.450 4.938 1.00 89.25 97 LEU A N 1
ATOM 739 C CA . LEU A 1 97 ? -12.598 5.167 4.941 1.00 89.25 97 LEU A CA 1
ATOM 740 C C . LEU A 1 97 ? -13.773 4.215 4.695 1.00 89.25 97 LEU A C 1
ATOM 742 O O . LEU A 1 97 ? -14.737 4.238 5.456 1.00 89.25 97 LEU A O 1
ATOM 746 N N . ALA A 1 98 ? -13.686 3.351 3.682 1.00 89.69 98 ALA A N 1
ATOM 747 C CA . ALA A 1 98 ? -14.712 2.354 3.391 1.00 89.69 98 ALA A CA 1
ATOM 748 C C . ALA A 1 98 ? -14.942 1.426 4.593 1.00 89.69 98 ALA A C 1
ATOM 750 O O . ALA A 1 98 ? -16.085 1.184 4.977 1.00 89.69 98 ALA A O 1
ATOM 751 N N . TYR A 1 99 ? -13.867 0.979 5.246 1.00 86.12 99 TYR A N 1
ATOM 752 C CA . TYR A 1 99 ? -13.955 0.206 6.481 1.00 86.12 99 TYR A CA 1
ATOM 753 C C . TYR A 1 99 ? -14.671 0.992 7.592 1.00 86.12 99 TYR A C 1
ATOM 755 O O . TYR A 1 99 ? -15.616 0.493 8.200 1.00 86.12 99 TYR A O 1
ATOM 763 N N . SER A 1 100 ? -14.283 2.247 7.825 1.00 83.69 100 SER A N 1
ATOM 764 C CA . SER A 1 100 ? -14.910 3.109 8.835 1.00 83.69 100 SER A CA 1
ATOM 765 C C . SER A 1 100 ? -16.412 3.316 8.585 1.00 83.69 100 SER A C 1
ATOM 767 O O . SER A 1 100 ? -17.211 3.268 9.520 1.00 83.69 100 SER A O 1
ATOM 769 N N . LEU A 1 101 ? -16.819 3.471 7.321 1.00 86.06 101 LEU A N 1
ATOM 770 C CA . LEU A 1 101 ? -18.225 3.629 6.937 1.00 86.06 101 LEU A 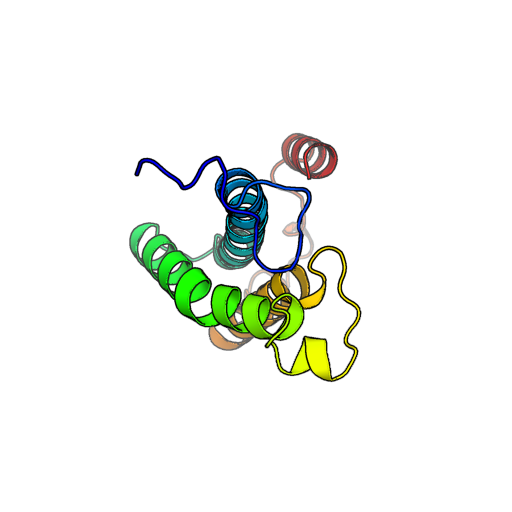CA 1
ATOM 771 C C . LEU A 1 101 ? -19.044 2.351 7.156 1.00 86.06 101 LEU A C 1
ATOM 773 O O . LEU A 1 101 ? -20.171 2.430 7.637 1.00 86.06 101 LEU A O 1
ATOM 777 N N . VAL A 1 102 ? -18.485 1.179 6.840 1.00 85.94 102 VAL A N 1
ATOM 778 C CA . VAL A 1 102 ? -19.179 -0.111 6.999 1.00 85.94 102 VAL A CA 1
ATOM 779 C C . VAL A 1 102 ? -19.334 -0.493 8.473 1.00 85.94 102 VAL A C 1
ATOM 781 O O . VAL A 1 102 ? -20.392 -0.967 8.879 1.00 85.94 102 VAL A O 1
ATOM 784 N N . PHE A 1 103 ? -18.297 -0.284 9.287 1.00 77.12 103 PHE A N 1
ATOM 785 C CA . PHE A 1 103 ? -18.290 -0.693 10.698 1.00 77.12 103 PHE A CA 1
ATOM 786 C C . PHE A 1 103 ? -18.774 0.397 11.672 1.00 77.12 103 PHE A C 1
ATOM 788 O O . PHE A 1 103 ? -18.928 0.129 12.870 1.00 77.12 103 PHE A O 1
ATOM 795 N N . GLY A 1 104 ? -19.056 1.598 11.160 1.00 68.88 104 GLY A N 1
ATOM 796 C CA . GLY A 1 104 ? -19.695 2.697 11.875 1.00 68.88 104 GLY A CA 1
ATOM 797 C C . GLY A 1 104 ? -18.807 3.412 12.898 1.00 68.88 104 GLY A C 1
ATOM 798 O O . GLY A 1 104 ? -17.755 2.935 13.333 1.00 68.88 104 GLY A O 1
ATOM 799 N N . THR A 1 105 ? -19.266 4.590 13.322 1.00 64.25 105 THR A N 1
ATOM 800 C CA . THR A 1 105 ? -18.562 5.440 14.287 1.00 64.25 105 THR A CA 1
ATOM 801 C C . THR A 1 105 ? -18.614 4.859 15.705 1.00 64.25 105 THR A C 1
ATOM 803 O O . THR A 1 105 ? -19.517 4.112 16.092 1.00 64.25 105 THR A O 1
ATOM 806 N N . ARG A 1 106 ? -17.611 5.180 16.529 1.00 64.19 106 ARG A N 1
ATOM 807 C CA . ARG A 1 106 ? -17.623 4.834 17.959 1.00 64.19 106 ARG A CA 1
ATOM 808 C C . ARG A 1 106 ? -18.649 5.709 18.691 1.00 64.19 106 ARG A C 1
ATOM 810 O O . ARG A 1 106 ? -18.566 6.928 18.589 1.00 64.19 106 ARG A O 1
ATOM 817 N N . GLN A 1 107 ? -19.502 5.119 19.537 1.00 56.91 107 GLN A N 1
ATOM 818 C CA . GLN A 1 107 ? -20.346 5.883 20.479 1.00 56.91 107 GLN A CA 1
ATOM 819 C C . GLN A 1 107 ? -19.521 6.706 21.495 1.00 56.91 107 GLN A C 1
ATOM 821 O O . GLN A 1 107 ? -20.038 7.619 22.128 1.00 56.91 107 GLN A O 1
ATOM 826 N N . THR A 1 108 ? -18.229 6.402 21.651 1.00 54.56 108 THR A N 1
ATOM 827 C CA . THR A 1 108 ? -17.313 7.057 22.597 1.00 54.56 108 THR A CA 1
ATOM 828 C C . THR A 1 108 ? -16.641 8.329 22.064 1.00 54.56 108 THR A C 1
ATOM 830 O O . THR A 1 108 ? -16.000 9.032 22.839 1.00 54.56 108 THR A O 1
ATOM 833 N N . LEU A 1 109 ? -16.810 8.673 20.778 1.00 53.69 109 LEU A N 1
ATOM 834 C CA . LEU A 1 109 ? -16.297 9.928 20.190 1.00 53.69 109 LEU A CA 1
ATOM 835 C C . LEU A 1 109 ? -16.963 11.188 20.771 1.00 53.69 109 LEU A C 1
ATOM 837 O O . LEU A 1 109 ? -16.429 12.285 20.638 1.00 53.69 109 LEU A O 1
ATOM 841 N N . THR A 1 110 ? -18.098 11.034 21.451 1.00 52.75 110 THR A N 1
ATOM 842 C CA . THR A 1 110 ? -18.834 12.111 22.127 1.00 52.75 110 THR A CA 1
ATOM 843 C C . THR A 1 110 ? -18.104 12.638 23.370 1.00 52.75 110 THR A C 1
ATOM 845 O O . THR A 1 110 ? -18.380 13.747 23.818 1.00 52.75 110 THR A O 1
ATOM 848 N N . ASN A 1 111 ? -17.144 11.881 23.921 1.00 55.09 111 ASN A N 1
ATOM 849 C CA . ASN A 1 111 ? -16.342 12.287 25.075 1.00 55.09 111 ASN A CA 1
ATOM 850 C C . ASN A 1 111 ? -14.944 12.738 24.623 1.00 55.09 111 ASN A C 1
ATOM 852 O O . ASN A 1 111 ? -14.044 11.926 24.413 1.00 55.09 111 ASN A O 1
ATOM 856 N N . ALA A 1 112 ? -14.737 14.055 24.540 1.00 56.25 112 ALA A N 1
ATOM 857 C CA . ALA A 1 112 ? -13.484 14.703 24.123 1.00 56.25 112 ALA A CA 1
ATOM 858 C C . ALA A 1 112 ? -12.215 14.245 24.885 1.00 56.25 112 ALA A C 1
ATOM 860 O O . ALA A 1 112 ? -11.097 14.463 24.424 1.00 56.25 112 ALA A O 1
ATOM 861 N N . GLN A 1 113 ? -12.365 13.579 26.034 1.00 54.53 113 GLN A N 1
ATOM 862 C CA . GLN A 1 113 ? -11.265 13.035 26.839 1.00 54.53 113 GLN A CA 1
ATOM 863 C C . GLN A 1 113 ? -10.556 11.822 26.205 1.00 54.53 113 GLN A C 1
ATOM 865 O O . GLN A 1 113 ? -9.464 11.471 26.651 1.00 54.53 113 GLN A O 1
ATOM 870 N N . GLN A 1 114 ? -11.132 11.195 25.171 1.00 55.78 114 GLN A N 1
ATOM 871 C CA . GLN A 1 114 ? -10.644 9.921 24.622 1.00 55.78 114 GLN A CA 1
ATOM 872 C C . GLN A 1 114 ? -9.765 10.048 23.362 1.00 55.78 114 GLN A C 1
ATOM 874 O O . GLN A 1 114 ? -9.232 9.048 22.894 1.00 55.78 114 GLN A O 1
ATOM 879 N N . ASN A 1 115 ? -9.539 11.272 22.866 1.00 61.34 115 ASN A N 1
ATOM 880 C CA . ASN A 1 115 ? -8.576 11.579 21.793 1.00 61.34 115 ASN A CA 1
ATOM 881 C C . ASN A 1 115 ? -7.134 11.774 22.301 1.00 61.34 115 ASN A C 1
ATOM 883 O O . ASN A 1 115 ? -6.278 12.285 21.578 1.00 61.34 115 ASN A O 1
ATOM 887 N N . LYS A 1 116 ? -6.839 11.403 23.552 1.00 73.69 116 LYS A N 1
ATOM 888 C CA . LYS A 1 116 ? -5.467 11.461 24.063 1.00 73.69 116 LYS A CA 1
ATOM 889 C C . LYS A 1 116 ? -4.630 10.336 23.442 1.00 73.69 116 LYS A C 1
ATOM 891 O O . LYS A 1 116 ? -5.081 9.190 23.431 1.00 73.69 116 LYS A O 1
ATOM 896 N N . PRO A 1 117 ? -3.412 10.631 22.955 1.00 74.94 117 PRO A N 1
ATOM 897 C CA . PRO A 1 117 ? -2.512 9.604 22.452 1.00 74.94 117 PRO A CA 1
ATOM 898 C C . PRO A 1 117 ? -2.195 8.609 23.570 1.00 74.94 117 PRO A C 1
ATOM 900 O O . PRO A 1 117 ? -1.811 9.006 24.669 1.00 74.94 117 PRO A O 1
ATOM 903 N N . HIS A 1 118 ? -2.328 7.315 23.276 1.00 83.69 118 HIS A N 1
ATOM 904 C CA . HIS A 1 118 ? -2.030 6.250 24.237 1.00 83.69 118 HIS A CA 1
ATOM 905 C C . HIS A 1 118 ? -0.571 6.315 24.725 1.00 83.69 118 HIS A C 1
ATOM 907 O O . HIS A 1 118 ? -0.286 6.030 25.884 1.00 83.69 118 HIS A O 1
ATOM 913 N N . ASN A 1 119 ? 0.363 6.702 23.847 1.00 90.31 119 ASN A N 1
ATOM 914 C CA . ASN A 1 119 ? 1.756 6.965 24.201 1.00 90.31 119 ASN A CA 1
ATOM 915 C C . ASN A 1 119 ? 2.403 7.931 23.192 1.00 90.31 119 ASN A C 1
ATOM 917 O O . ASN A 1 119 ? 2.554 7.598 22.015 1.00 90.31 119 ASN A O 1
ATOM 921 N N . ILE A 1 120 ? 2.816 9.110 23.662 1.00 90.88 120 ILE A N 1
ATOM 922 C CA . ILE A 1 120 ? 3.427 10.161 22.830 1.00 90.88 120 ILE A CA 1
ATOM 923 C C . ILE A 1 120 ? 4.824 9.749 22.342 1.00 90.88 120 ILE A C 1
ATOM 925 O O . ILE A 1 120 ? 5.199 10.089 21.224 1.00 90.88 120 ILE A O 1
ATOM 929 N N . ASN A 1 121 ? 5.570 8.958 23.119 1.00 93.44 121 ASN A N 1
ATOM 930 C CA . ASN A 1 121 ? 6.902 8.501 22.711 1.00 93.44 121 ASN A CA 1
ATOM 931 C C . ASN A 1 121 ? 6.818 7.557 21.510 1.00 93.44 121 ASN A C 1
ATOM 933 O O . ASN A 1 121 ? 7.620 7.661 20.591 1.00 93.44 121 ASN A O 1
ATOM 937 N N . ASN A 1 122 ? 5.820 6.668 21.486 1.00 91.75 122 ASN A N 1
ATOM 938 C CA . ASN A 1 122 ? 5.636 5.759 20.356 1.00 91.75 122 ASN A CA 1
ATOM 939 C C . ASN A 1 122 ? 5.159 6.501 19.099 1.00 91.75 122 ASN A C 1
ATOM 941 O O . ASN A 1 122 ? 5.579 6.169 17.997 1.00 91.75 122 ASN A O 1
ATOM 945 N N . LEU A 1 123 ? 4.327 7.535 19.273 1.00 89.94 123 LEU A N 1
ATOM 946 C CA . LEU A 1 123 ? 3.954 8.440 18.185 1.00 89.94 123 LEU A CA 1
ATOM 947 C C . LEU A 1 123 ? 5.191 9.145 17.613 1.00 89.94 123 LEU A C 1
ATOM 949 O O . LEU A 1 123 ? 5.373 9.161 16.403 1.00 89.94 123 LEU A O 1
ATOM 953 N N . PHE A 1 124 ? 6.060 9.680 18.475 1.00 94.00 124 PHE A N 1
ATOM 954 C CA . PHE A 1 124 ? 7.289 10.352 18.055 1.00 94.00 124 PHE A CA 1
ATOM 955 C C . PHE A 1 124 ? 8.245 9.409 17.315 1.00 94.00 124 PHE A C 1
ATOM 957 O O . PHE A 1 124 ? 8.708 9.743 16.228 1.00 94.00 124 PHE A O 1
ATOM 964 N N . ILE A 1 125 ? 8.502 8.218 17.867 1.00 95.19 125 ILE A N 1
ATOM 965 C CA . ILE A 1 125 ? 9.361 7.209 17.231 1.00 95.19 125 ILE A CA 1
ATOM 966 C C . ILE A 1 125 ? 8.789 6.801 15.870 1.00 95.19 125 ILE A C 1
ATOM 968 O O . ILE A 1 125 ? 9.537 6.732 14.901 1.00 95.19 125 ILE A O 1
ATOM 972 N N . GLY A 1 126 ? 7.472 6.587 15.780 1.00 89.19 126 GLY A N 1
ATOM 973 C CA . GLY A 1 126 ? 6.801 6.296 14.515 1.00 89.19 126 GLY A CA 1
ATOM 974 C C . GLY A 1 126 ? 7.042 7.392 13.481 1.00 89.19 126 GLY A C 1
ATOM 975 O O . GLY A 1 126 ? 7.564 7.109 12.410 1.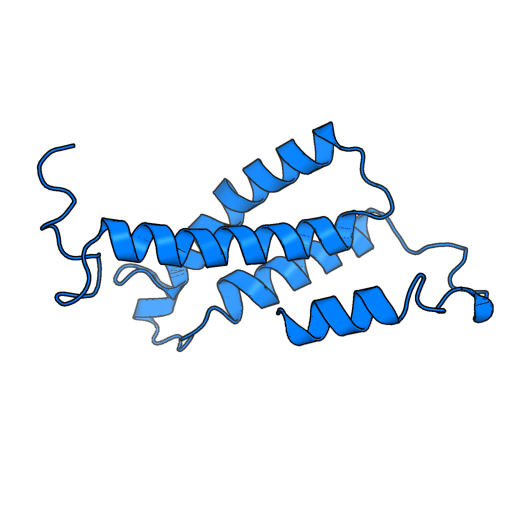00 89.19 126 GLY A O 1
ATOM 976 N N . THR A 1 127 ? 6.759 8.651 13.819 1.00 90.56 127 THR A N 1
ATOM 977 C CA . THR A 1 127 ? 6.933 9.788 12.899 1.00 90.56 127 THR A CA 1
ATOM 978 C C . THR A 1 127 ? 8.377 9.981 12.430 1.00 90.56 127 THR A C 1
ATOM 980 O O . THR A 1 127 ? 8.587 10.440 11.318 1.00 90.56 127 THR A O 1
ATOM 983 N N . VAL A 1 128 ? 9.377 9.651 13.252 1.00 95.06 128 VAL A N 1
ATOM 984 C CA . VAL A 1 128 ? 10.796 9.772 12.865 1.00 95.06 128 VAL A CA 1
ATOM 985 C C . VAL A 1 128 ? 11.244 8.642 11.931 1.00 95.06 128 VAL A C 1
ATOM 987 O O . VAL A 1 128 ? 12.154 8.841 11.132 1.00 95.06 128 VAL A O 1
ATOM 990 N N . LEU A 1 129 ? 10.646 7.454 12.049 1.00 90.25 129 LEU A N 1
ATOM 991 C CA . LEU A 1 129 ? 11.032 6.268 11.276 1.00 90.25 129 LEU A CA 1
ATOM 992 C C . LEU A 1 129 ? 10.268 6.101 9.957 1.00 90.25 129 LEU A C 1
ATOM 994 O O . LEU A 1 129 ? 10.676 5.268 9.147 1.00 90.25 129 LEU A O 1
ATOM 998 N N . THR A 1 130 ? 9.159 6.823 9.779 1.00 75.81 130 THR A N 1
ATOM 999 C CA . THR A 1 130 ? 8.292 6.731 8.592 1.00 75.81 130 THR A CA 1
ATOM 1000 C C . THR A 1 130 ? 8.657 7.806 7.582 1.00 75.81 130 THR A C 1
ATOM 1002 O O . THR A 1 130 ? 8.733 7.467 6.382 1.00 75.81 130 THR A O 1
#

Foldseek 3Di:
DPCQQCDADQPDPPDGNVVVVVVVVVLLVQLLVLLCVLVVPPDDPVVSVVCSVCCSVPQLVLFCCLCPHPPRVCVVVVDDDDPCCPSRVVSSVVSSVVVCVVVDDDPCVVDPVPPDPPDVVVVVVVVVVD